Protein AF-A0A957SCY4-F1 (afdb_monomer_lite)

Radius of gyration: 15.95 Å; chains: 1; bounding box: 30×35×35 Å

Structure (mmCIF, N/CA/C/O backbone):
data_AF-A0A957SCY4-F1
#
_entry.id   AF-A0A957SCY4-F1
#
loop_
_atom_site.group_PDB
_atom_site.id
_atom_site.type_symbol
_atom_site.label_atom_id
_atom_site.label_alt_id
_atom_site.label_comp_id
_atom_site.label_asym_id
_atom_site.label_entity_id
_atom_site.label_seq_id
_atom_site.pdbx_PDB_ins_code
_atom_site.Cartn_x
_atom_site.Cartn_y
_atom_site.Cartn_z
_atom_site.occupancy
_atom_site.B_iso_or_equiv
_atom_site.auth_seq_id
_atom_site.auth_comp_id
_atom_site.auth_asym_id
_atom_site.auth_atom_id
_atom_site.pdbx_PDB_model_num
ATOM 1 N N . MET A 1 1 ? -9.517 -7.429 -14.733 1.00 61.34 1 MET A N 1
ATOM 2 C CA . MET A 1 1 ? -10.251 -8.578 -15.318 1.00 61.34 1 MET A CA 1
ATOM 3 C C . MET A 1 1 ? -11.461 -8.036 -16.046 1.00 61.34 1 MET A C 1
ATOM 5 O O . MET A 1 1 ? -12.013 -7.043 -15.592 1.00 61.34 1 MET A O 1
ATOM 9 N N . ARG A 1 2 ? -11.873 -8.652 -17.152 1.00 57.00 2 ARG A N 1
ATOM 10 C CA . ARG A 1 2 ? -13.133 -8.321 -17.830 1.00 57.00 2 ARG A CA 1
ATOM 11 C C . ARG A 1 2 ? -13.921 -9.624 -17.913 1.00 57.00 2 ARG A C 1
ATOM 13 O O . ARG A 1 2 ? -13.387 -10.601 -18.417 1.00 57.00 2 ARG A O 1
ATOM 20 N N . ASN A 1 3 ? -15.122 -9.673 -17.338 1.00 62.00 3 ASN A N 1
ATOM 21 C CA . ASN A 1 3 ? -15.977 -10.872 -17.310 1.00 62.00 3 ASN A CA 1
ATOM 22 C C . ASN A 1 3 ? -15.336 -12.130 -16.679 1.00 62.00 3 ASN A C 1
ATOM 24 O O . ASN A 1 3 ? -15.573 -13.241 -17.135 1.00 62.00 3 ASN A O 1
ATOM 28 N N . GLY A 1 4 ? -14.513 -11.967 -15.637 1.00 63.31 4 GLY A N 1
ATOM 29 C CA . GLY A 1 4 ? -13.853 -13.094 -14.961 1.00 63.31 4 GLY A CA 1
ATOM 30 C C . GLY A 1 4 ? -12.623 -13.649 -15.688 1.00 63.31 4 GLY A C 1
ATOM 31 O O . GLY A 1 4 ? -12.001 -14.577 -15.181 1.00 63.31 4 GLY A O 1
ATOM 32 N N . GLU A 1 5 ? -12.228 -13.070 -16.826 1.00 69.12 5 GLU A N 1
ATOM 33 C CA . GLU A 1 5 ? -11.030 -13.485 -17.556 1.00 69.12 5 GLU A CA 1
ATOM 34 C C . GLU A 1 5 ? -9.792 -12.668 -17.162 1.00 69.12 5 GLU A C 1
ATOM 36 O O . GLU A 1 5 ? -9.818 -11.438 -16.975 1.00 69.12 5 GLU A O 1
ATOM 41 N N . VAL A 1 6 ? -8.678 -13.390 -17.039 1.00 77.25 6 VAL A N 1
ATOM 42 C CA . VAL A 1 6 ? -7.364 -12.848 -16.706 1.00 77.25 6 VAL A CA 1
ATOM 43 C C . VAL A 1 6 ? -6.680 -12.352 -17.979 1.00 77.25 6 VAL A C 1
ATOM 45 O O . VAL A 1 6 ? -6.327 -13.125 -18.856 1.00 77.25 6 VAL A O 1
ATOM 48 N N . HIS A 1 7 ? -6.454 -11.044 -18.059 1.00 79.31 7 HIS A N 1
ATOM 49 C CA . HIS A 1 7 ? -5.710 -10.392 -19.147 1.00 79.31 7 HIS A CA 1
ATOM 50 C C . HIS A 1 7 ? -4.174 -10.553 -19.087 1.00 79.31 7 HIS A C 1
ATOM 52 O O . HIS A 1 7 ? -3.479 -10.111 -19.998 1.00 79.31 7 HIS A O 1
ATOM 58 N N . ILE A 1 8 ? -3.642 -11.156 -18.019 1.00 82.81 8 ILE A N 1
ATOM 59 C CA . ILE A 1 8 ? -2.206 -11.382 -17.791 1.00 82.81 8 ILE A CA 1
ATOM 60 C C . ILE A 1 8 ? -1.864 -12.820 -18.186 1.00 82.81 8 ILE A C 1
ATOM 62 O O . ILE A 1 8 ? -2.543 -13.759 -17.770 1.00 82.81 8 ILE A O 1
ATOM 66 N N . GLN A 1 9 ? -0.801 -12.995 -18.969 1.00 84.94 9 GLN A N 1
ATOM 67 C CA . GLN A 1 9 ? -0.296 -14.317 -19.331 1.00 84.94 9 GLN A CA 1
ATOM 68 C C . GLN A 1 9 ? 0.674 -14.815 -18.259 1.00 84.94 9 GLN A C 1
ATOM 70 O O . GLN A 1 9 ? 1.819 -14.383 -18.211 1.00 84.94 9 GLN A O 1
ATOM 75 N N . GLU A 1 10 ? 0.201 -15.726 -17.410 1.00 87.06 10 GLU A N 1
ATOM 76 C CA . GLU A 1 10 ? 0.995 -16.366 -16.360 1.00 87.06 10 GLU A CA 1
ATOM 77 C C . GLU A 1 10 ? 0.540 -17.831 -16.196 1.00 87.06 10 GLU A C 1
ATOM 79 O O . GLU A 1 10 ? -0.669 -18.078 -16.060 1.00 87.06 10 GLU A O 1
ATOM 84 N N . PRO A 1 11 ? 1.456 -18.821 -16.219 1.00 90.00 11 PRO A N 1
ATOM 85 C CA . PRO A 1 11 ? 1.102 -20.228 -16.044 1.00 90.00 11 PRO A CA 1
ATOM 86 C C . PRO A 1 11 ? 0.334 -20.475 -14.739 1.00 90.00 11 PRO A C 1
ATOM 88 O O . PRO A 1 11 ? 0.763 -20.072 -13.668 1.00 90.00 11 PRO A O 1
ATOM 91 N N . GLY A 1 12 ? -0.821 -21.142 -14.813 1.00 89.75 12 GLY A N 1
ATOM 92 C CA . GLY A 1 12 ? -1.630 -21.491 -13.635 1.00 89.75 12 GLY A CA 1
ATOM 93 C C . GLY A 1 12 ? -2.481 -20.357 -13.042 1.00 89.75 12 GLY A C 1
ATOM 94 O O . GLY A 1 12 ? -3.429 -20.648 -12.309 1.00 89.75 12 GLY A O 1
ATOM 95 N N . LEU A 1 13 ? -2.240 -19.090 -13.405 1.00 91.19 13 LEU A N 1
ATOM 96 C CA . LEU A 1 13 ? -2.961 -17.944 -12.836 1.00 91.19 13 LEU A CA 1
ATOM 97 C C . LEU A 1 13 ? -4.465 -17.999 -13.122 1.00 91.19 13 LEU A C 1
ATOM 99 O O . LEU A 1 13 ? -5.271 -17.806 -12.214 1.00 91.19 13 LEU A O 1
ATOM 103 N N . ASN A 1 14 ? -4.858 -18.313 -14.362 1.00 90.00 14 ASN A N 1
ATOM 104 C CA . ASN A 1 14 ? -6.277 -18.411 -14.711 1.00 90.00 14 ASN A CA 1
ATOM 105 C C . ASN A 1 14 ? -6.990 -19.484 -13.875 1.00 90.00 14 ASN A C 1
ATOM 107 O O . ASN A 1 14 ? -8.078 -19.241 -13.364 1.00 90.00 14 ASN A O 1
ATOM 111 N N . THR A 1 15 ? -6.357 -20.641 -13.667 1.00 91.62 15 THR A N 1
ATOM 112 C CA . THR A 1 15 ? -6.914 -21.725 -12.844 1.00 91.62 15 THR A CA 1
ATOM 113 C C . THR A 1 15 ? -7.164 -21.268 -11.407 1.00 91.62 15 THR A C 1
ATOM 115 O O . THR A 1 15 ? -8.243 -21.515 -10.868 1.00 91.62 15 THR A O 1
ATOM 118 N N . LEU A 1 16 ? -6.204 -20.565 -10.795 1.00 92.38 16 LEU A N 1
ATOM 119 C CA . LEU A 1 16 ? -6.345 -20.042 -9.433 1.00 92.38 16 LEU A CA 1
ATOM 120 C C . LEU A 1 16 ? -7.432 -18.969 -9.332 1.00 92.38 16 LEU A C 1
ATOM 122 O O . LEU A 1 16 ? -8.241 -19.002 -8.406 1.00 92.38 16 LEU A O 1
ATOM 126 N N . VAL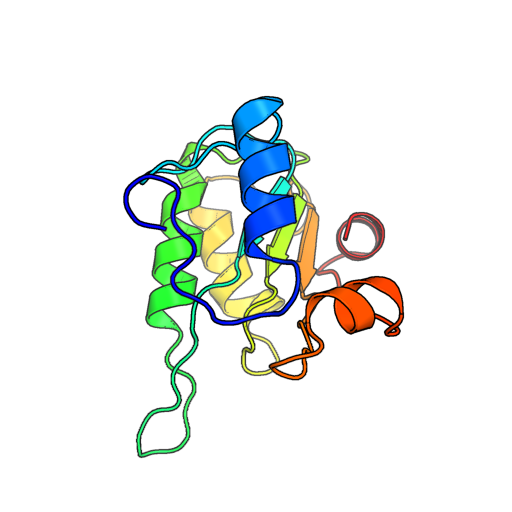 A 1 17 ? -7.492 -18.055 -10.304 1.00 92.19 17 VAL A N 1
ATOM 127 C CA . VAL A 1 17 ? -8.531 -17.019 -10.358 1.00 92.19 17 VAL A CA 1
ATOM 128 C C . VAL A 1 17 ? -9.916 -17.651 -10.474 1.00 92.19 17 VAL A C 1
ATOM 130 O O . VAL A 1 17 ? -10.792 -1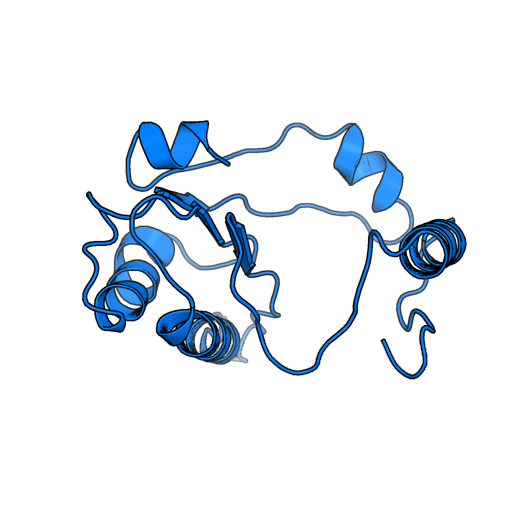7.318 -9.679 1.00 92.19 17 VAL A O 1
ATOM 133 N N . GLN A 1 18 ? -10.111 -18.609 -11.386 1.00 91.56 18 GLN A N 1
ATOM 134 C CA . GLN A 1 18 ? -11.393 -19.309 -11.515 1.00 91.56 18 GLN A CA 1
ATOM 135 C C . GLN A 1 18 ? -11.770 -20.051 -10.228 1.00 91.56 18 GLN A C 1
ATOM 137 O O . GLN A 1 18 ? -12.922 -20.001 -9.806 1.00 91.56 18 GLN A O 1
ATOM 142 N N . ALA A 1 19 ? -10.815 -20.697 -9.553 1.00 93.94 19 ALA A N 1
ATOM 143 C CA . ALA A 1 19 ? -11.071 -21.349 -8.269 1.00 93.94 19 ALA A CA 1
ATOM 144 C C . ALA A 1 19 ? -11.490 -20.344 -7.175 1.00 93.94 19 ALA A C 1
ATOM 146 O O . ALA A 1 19 ? -12.424 -20.605 -6.410 1.00 93.94 19 ALA A O 1
ATOM 147 N N . GLY A 1 20 ? -10.842 -19.178 -7.116 1.00 94.44 20 GLY A N 1
ATOM 148 C CA . GLY A 1 20 ? -11.203 -18.089 -6.207 1.00 94.44 20 GLY A CA 1
ATOM 149 C C . GLY A 1 20 ? -12.614 -17.556 -6.465 1.00 94.44 20 GLY A C 1
ATOM 150 O O . GLY A 1 20 ? -13.397 -17.424 -5.524 1.00 94.44 20 GLY A O 1
ATOM 151 N N . LEU A 1 21 ? -12.952 -17.312 -7.735 1.00 93.12 21 LEU A N 1
ATOM 152 C CA . LEU A 1 21 ? -14.275 -16.839 -8.153 1.00 93.12 21 LEU A CA 1
ATOM 153 C C . LEU A 1 21 ? -15.362 -17.877 -7.833 1.00 93.12 21 LEU A C 1
ATOM 155 O O . LEU A 1 21 ? -16.347 -17.555 -7.172 1.00 93.12 21 LEU A O 1
ATOM 159 N N . ASN A 1 22 ? -15.154 -19.139 -8.220 1.00 94.12 22 ASN A N 1
ATOM 160 C CA . ASN A 1 22 ? -16.125 -20.221 -8.022 1.00 94.12 22 ASN A CA 1
ATOM 161 C C . ASN A 1 22 ? -16.365 -20.546 -6.543 1.00 94.12 22 ASN A C 1
ATOM 163 O O . ASN A 1 22 ? -17.465 -20.942 -6.166 1.00 94.12 22 ASN A O 1
ATOM 167 N N . SER A 1 23 ? -15.345 -20.383 -5.695 1.00 96.62 23 SER A N 1
ATOM 168 C CA . SER A 1 23 ? -15.480 -20.574 -4.246 1.00 96.62 23 SER A CA 1
ATOM 169 C C . SER A 1 23 ? -16.077 -19.364 -3.518 1.00 96.62 23 SER A C 1
ATOM 171 O O . SER A 1 23 ? -16.349 -19.457 -2.323 1.00 96.62 23 SER A O 1
ATOM 173 N N . GLY A 1 24 ? -16.252 -18.226 -4.200 1.00 94.62 24 GLY A N 1
ATOM 174 C CA . GLY A 1 24 ? -16.713 -16.969 -3.606 1.00 94.62 24 GLY A CA 1
ATOM 175 C C . GLY A 1 24 ? -15.680 -16.266 -2.718 1.00 94.62 24 GLY A C 1
ATOM 176 O O . GLY A 1 24 ? -16.006 -15.248 -2.106 1.00 94.62 24 GLY A O 1
ATOM 177 N N . LYS A 1 25 ? -14.447 -16.788 -2.645 1.00 95.00 25 LYS A N 1
ATOM 178 C CA . LYS A 1 25 ? -13.333 -16.199 -1.880 1.00 95.00 25 LYS A CA 1
ATOM 179 C C . LYS A 1 25 ? -12.655 -15.042 -2.613 1.00 95.00 25 LYS A C 1
ATOM 181 O O . LYS A 1 25 ? -11.984 -14.241 -1.974 1.00 95.00 25 LYS A O 1
ATOM 186 N N . LEU A 1 26 ? -12.827 -14.955 -3.932 1.00 94.69 26 LEU A N 1
ATOM 187 C CA . LEU A 1 26 ? -12.424 -13.814 -4.747 1.00 94.69 26 LEU A CA 1
ATOM 188 C C . LEU A 1 26 ? -13.674 -13.171 -5.346 1.00 94.69 26 LEU A C 1
ATOM 190 O O . LEU A 1 26 ? -14.485 -13.845 -5.979 1.00 94.69 26 LEU A O 1
ATOM 194 N N . LYS A 1 27 ? -13.798 -11.857 -5.176 1.00 92.50 27 LYS A N 1
ATOM 195 C CA . LYS A 1 27 ? -14.795 -11.022 -5.847 1.00 92.50 27 LYS A CA 1
ATOM 196 C C . LYS A 1 27 ? -14.071 -9.873 -6.530 1.00 92.50 27 LYS A C 1
ATOM 198 O O . LYS A 1 27 ? -13.057 -9.397 -6.030 1.00 92.50 27 LYS A O 1
ATOM 203 N N . VAL A 1 28 ? -14.585 -9.452 -7.679 1.00 91.81 28 VAL A N 1
ATOM 204 C CA . VAL A 1 28 ? -14.035 -8.330 -8.443 1.00 91.81 28 VAL A CA 1
ATOM 205 C C . VAL A 1 28 ? -15.100 -7.248 -8.509 1.00 91.81 28 VAL A C 1
ATOM 207 O O . VAL A 1 28 ? -16.220 -7.519 -8.938 1.00 91.81 28 VAL A O 1
ATOM 210 N N . ALA A 1 29 ? -14.735 -6.044 -8.087 1.00 92.00 29 ALA A N 1
ATOM 211 C CA . ALA A 1 29 ? -15.589 -4.866 -8.086 1.00 92.00 29 ALA A CA 1
ATOM 212 C C . ALA A 1 29 ? -14.821 -3.670 -8.664 1.00 92.00 29 ALA A C 1
ATOM 214 O O . ALA A 1 29 ? -13.590 -3.648 -8.657 1.00 92.00 29 ALA A O 1
ATOM 215 N N . GLU A 1 30 ? -15.551 -2.683 -9.181 1.00 91.31 30 GLU A N 1
ATOM 216 C CA . GLU A 1 30 ? -14.966 -1.429 -9.683 1.00 91.31 30 GLU A CA 1
ATOM 217 C C . GLU A 1 30 ? -14.698 -0.414 -8.566 1.00 91.31 30 GLU A C 1
ATOM 219 O O . GLU A 1 30 ? -13.954 0.542 -8.772 1.00 91.31 30 GLU A O 1
ATOM 224 N N . GLN A 1 31 ? -15.306 -0.613 -7.394 1.00 93.88 31 GLN A N 1
ATOM 225 C CA . GLN A 1 31 ? -15.176 0.254 -6.227 1.00 93.88 31 GLN A CA 1
ATOM 226 C C . GLN A 1 31 ? -14.698 -0.556 -5.017 1.00 93.88 31 GLN A C 1
ATOM 228 O O . GLN A 1 31 ? -15.049 -1.736 -4.917 1.00 93.88 31 GLN A O 1
ATOM 233 N N . PRO A 1 32 ? -13.918 0.049 -4.102 1.00 96.50 32 PRO A N 1
ATOM 234 C CA . PRO A 1 32 ? -13.560 -0.590 -2.844 1.00 96.50 32 PRO A CA 1
ATOM 235 C C . PRO A 1 32 ? -14.782 -0.859 -1.958 1.00 96.50 32 PRO A C 1
ATOM 237 O O . PRO A 1 32 ? -15.844 -0.252 -2.104 1.00 96.50 32 PRO A O 1
ATOM 240 N N . GLU A 1 33 ? -14.596 -1.758 -0.999 1.00 97.06 33 GLU A N 1
ATOM 241 C CA . GLU A 1 33 ? -15.565 -2.082 0.046 1.00 97.06 33 GLU A CA 1
ATOM 242 C C . GLU A 1 33 ? -14.853 -2.078 1.408 1.00 97.06 33 GLU A C 1
ATOM 244 O O . GLU A 1 33 ? -13.622 -2.044 1.475 1.00 97.06 33 GLU A O 1
ATOM 249 N N . ALA A 1 34 ? -15.620 -2.105 2.501 1.00 97.75 34 ALA A N 1
ATOM 250 C CA . ALA A 1 34 ? -15.053 -2.220 3.842 1.00 97.75 34 ALA A CA 1
ATOM 251 C C . ALA A 1 34 ? -14.242 -3.520 3.980 1.00 97.75 34 ALA A C 1
ATOM 253 O O . ALA A 1 34 ? -14.707 -4.594 3.592 1.00 97.75 34 ALA A O 1
ATOM 254 N N . ALA A 1 35 ? -13.043 -3.418 4.550 1.00 98.00 35 ALA A N 1
ATOM 255 C CA . ALA A 1 35 ? -12.116 -4.530 4.702 1.00 98.00 35 ALA A CA 1
ATOM 256 C C . ALA A 1 35 ? -11.224 -4.337 5.934 1.00 98.00 35 ALA A C 1
ATOM 258 O O . ALA A 1 35 ? -11.033 -3.221 6.414 1.00 98.00 35 ALA A O 1
ATOM 259 N N . ASP A 1 36 ? -10.632 -5.429 6.418 1.00 98.38 36 ASP A N 1
ATOM 260 C CA . ASP A 1 36 ? -9.627 -5.379 7.486 1.00 98.38 36 ASP A CA 1
ATOM 261 C C . ASP A 1 36 ? -8.259 -4.887 6.976 1.00 98.38 36 ASP A C 1
ATOM 263 O O . ASP A 1 36 ? -7.464 -4.310 7.730 1.00 98.38 36 ASP A O 1
ATOM 267 N N . ALA A 1 37 ? -7.980 -5.125 5.690 1.00 98.25 37 ALA A N 1
ATOM 268 C CA . ALA A 1 37 ? -6.729 -4.782 5.032 1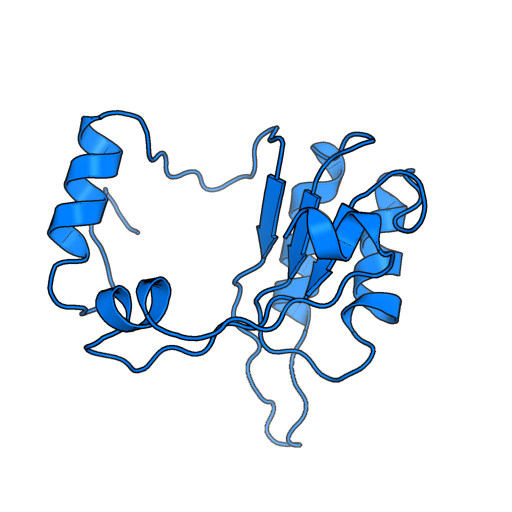.00 98.25 37 ALA A CA 1
ATOM 269 C C . ALA A 1 37 ? -6.947 -4.282 3.597 1.00 98.25 37 ALA A C 1
ATOM 271 O O . ALA A 1 37 ? -7.756 -4.833 2.849 1.00 98.25 37 ALA A O 1
ATOM 272 N N . PHE A 1 38 ? -6.164 -3.278 3.206 1.00 98.50 38 PHE A N 1
ATOM 273 C CA . PHE A 1 38 ? -6.130 -2.697 1.866 1.00 98.50 38 PHE A CA 1
ATOM 274 C C . PHE A 1 38 ? -4.715 -2.806 1.296 1.00 98.50 38 PHE A C 1
ATOM 276 O O . PHE A 1 38 ? -3.756 -2.362 1.925 1.00 98.50 38 PHE A O 1
ATOM 283 N N . ILE A 1 39 ? -4.583 -3.374 0.096 1.00 97.88 39 ILE A N 1
ATOM 284 C CA . ILE A 1 39 ? -3.302 -3.531 -0.605 1.00 97.88 39 ILE A CA 1
ATOM 285 C C . ILE A 1 39 ? -3.329 -2.683 -1.879 1.00 97.88 39 ILE A C 1
ATOM 287 O O . ILE A 1 39 ? -4.192 -2.866 -2.738 1.00 97.88 39 ILE A O 1
ATOM 291 N N . ILE A 1 40 ? -2.388 -1.746 -2.006 1.00 97.62 40 ILE A N 1
ATOM 292 C CA . ILE A 1 40 ? -2.277 -0.820 -3.138 1.00 97.62 40 ILE A CA 1
ATOM 293 C C . ILE A 1 40 ? -1.179 -1.293 -4.098 1.00 97.62 40 ILE A C 1
ATOM 295 O O . ILE A 1 40 ? 0.014 -1.036 -3.894 1.00 97.62 40 ILE A O 1
ATOM 299 N N . ALA A 1 41 ? -1.607 -1.946 -5.179 1.00 95.50 41 ALA A N 1
ATOM 300 C CA . ALA A 1 41 ? -0.760 -2.514 -6.233 1.00 95.50 41 ALA A CA 1
ATOM 301 C C . ALA A 1 41 ? -1.093 -1.909 -7.615 1.00 95.50 41 ALA A C 1
ATOM 303 O O . ALA A 1 41 ? -1.402 -2.612 -8.577 1.00 95.50 41 ALA A O 1
ATOM 304 N N . VAL A 1 42 ? -1.094 -0.577 -7.695 1.00 95.62 42 VAL A N 1
ATOM 305 C CA . VAL A 1 42 ? -1.373 0.184 -8.922 1.00 95.62 42 VAL A CA 1
ATOM 306 C C . VAL A 1 42 ? -0.072 0.517 -9.662 1.00 95.62 42 VAL A C 1
ATOM 308 O O . VAL A 1 42 ? 0.998 0.533 -9.053 1.00 95.62 42 VAL A O 1
ATOM 311 N N . PRO A 1 43 ? -0.112 0.772 -10.982 1.00 93.50 43 PRO A N 1
ATOM 312 C CA . PRO A 1 43 ? 1.100 1.113 -11.716 1.00 93.50 43 PRO A CA 1
ATOM 313 C C . PRO A 1 43 ? 1.685 2.452 -11.251 1.00 93.50 43 PRO A C 1
ATOM 315 O O . PRO A 1 43 ? 0.955 3.391 -10.949 1.00 93.50 43 PRO A O 1
ATOM 318 N N . THR A 1 44 ? 3.010 2.563 -11.298 1.00 93.81 44 THR A N 1
ATOM 319 C CA . THR A 1 44 ? 3.761 3.812 -11.099 1.00 93.81 44 THR A CA 1
ATOM 320 C C . THR A 1 44 ? 4.661 4.067 -12.312 1.00 93.81 44 THR A C 1
ATOM 322 O O . THR A 1 44 ? 5.870 3.822 -12.265 1.00 93.81 44 THR A O 1
ATOM 325 N N . PRO A 1 45 ? 4.086 4.484 -13.460 1.00 93.06 45 PRO A N 1
ATOM 326 C CA . PRO A 1 45 ? 4.851 4.699 -14.683 1.00 93.06 45 PRO A CA 1
ATOM 327 C C . PRO A 1 45 ? 5.998 5.685 -14.462 1.00 93.06 45 PRO A C 1
ATOM 329 O O . PRO A 1 45 ? 5.870 6.652 -13.716 1.00 93.06 45 PRO A O 1
ATOM 332 N N . ILE A 1 46 ? 7.122 5.461 -15.137 1.00 91.19 46 ILE A N 1
ATOM 333 C CA . ILE A 1 46 ? 8.246 6.394 -15.099 1.00 91.19 46 ILE A CA 1
ATOM 334 C C . ILE A 1 46 ? 8.087 7.402 -16.237 1.00 91.19 46 ILE A C 1
ATOM 336 O O . ILE A 1 46 ? 7.986 7.024 -17.405 1.00 91.19 46 ILE A O 1
ATOM 340 N N . SER A 1 47 ? 8.067 8.685 -15.895 1.00 86.25 47 SER A N 1
ATOM 341 C CA . SER A 1 47 ? 8.012 9.791 -16.844 1.00 86.25 47 SER A CA 1
ATOM 342 C C . SER A 1 47 ? 9.317 9.919 -17.655 1.00 86.25 47 SER A C 1
ATOM 344 O O . SER A 1 47 ? 10.359 9.383 -17.258 1.00 86.25 47 SER A O 1
ATOM 346 N N . PRO A 1 48 ? 9.321 10.659 -18.784 1.00 88.25 48 PRO A N 1
ATOM 347 C CA . PRO A 1 48 ? 10.527 10.859 -19.597 1.00 88.25 48 PRO A CA 1
ATOM 348 C C . PRO A 1 48 ? 11.716 11.473 -18.837 1.00 88.25 48 PRO A C 1
ATOM 350 O O . PRO A 1 48 ? 12.868 11.196 -19.165 1.00 88.25 48 PRO A O 1
ATOM 353 N N . ASP A 1 49 ? 11.454 12.269 -17.798 1.00 90.12 49 ASP A N 1
ATOM 354 C CA . ASP A 1 49 ? 12.452 12.847 -16.888 1.00 90.12 49 ASP A CA 1
ATOM 355 C C . ASP A 1 49 ? 12.862 11.903 -15.738 1.00 90.12 49 ASP A C 1
ATOM 357 O O . ASP A 1 49 ? 13.526 12.322 -14.791 1.00 90.12 49 ASP A O 1
ATOM 361 N N . LYS A 1 50 ? 12.531 10.609 -15.845 1.00 86.88 50 LYS A N 1
ATOM 362 C CA . LYS A 1 50 ? 12.877 9.536 -14.897 1.00 86.88 50 LYS A CA 1
ATOM 363 C C . LYS A 1 50 ? 12.279 9.713 -13.498 1.00 86.88 50 LYS A C 1
ATOM 365 O O . LYS A 1 50 ? 12.875 9.275 -12.513 1.00 86.88 50 LYS A O 1
ATOM 370 N N . ARG A 1 51 ? 11.096 10.322 -13.396 1.00 89.62 51 ARG A N 1
ATOM 371 C CA . ARG A 1 51 ? 10.344 10.426 -12.140 1.00 89.62 51 ARG A CA 1
ATOM 372 C C . ARG A 1 51 ? 9.214 9.406 -12.130 1.00 89.62 51 ARG A C 1
ATOM 374 O O . ARG A 1 51 ? 8.608 9.139 -13.160 1.00 89.62 51 ARG A O 1
ATOM 381 N N . ALA A 1 52 ? 8.936 8.827 -10.969 1.00 91.44 52 ALA A N 1
ATOM 382 C CA . ALA A 1 52 ? 7.744 8.006 -10.815 1.00 91.44 52 ALA A CA 1
ATOM 383 C C . ALA A 1 52 ? 6.505 8.907 -10.829 1.00 91.44 52 ALA A C 1
ATOM 385 O O . ALA A 1 52 ? 6.433 9.865 -10.057 1.00 91.44 52 ALA A O 1
ATOM 386 N N . ASP A 1 53 ? 5.551 8.593 -11.697 1.00 94.00 53 ASP A N 1
ATOM 387 C CA . ASP A 1 53 ? 4.206 9.145 -11.648 1.00 94.00 53 ASP A CA 1
ATOM 388 C C . ASP A 1 53 ? 3.429 8.444 -10.529 1.00 94.00 53 ASP A C 1
ATOM 390 O O . ASP A 1 53 ? 3.179 7.236 -10.575 1.00 94.00 53 ASP A O 1
ATOM 394 N N . LEU A 1 54 ? 3.086 9.214 -9.497 1.00 95.44 54 LEU A N 1
ATOM 395 C CA . LEU A 1 54 ? 2.369 8.730 -8.323 1.00 95.44 54 LEU A CA 1
ATOM 396 C C . LEU A 1 54 ? 0.855 8.936 -8.429 1.00 95.44 54 LEU A C 1
ATOM 398 O O . LEU A 1 54 ? 0.144 8.499 -7.529 1.00 95.44 54 LEU A O 1
ATOM 402 N N . GLY A 1 55 ? 0.339 9.521 -9.516 1.00 96.88 55 GLY A N 1
ATOM 403 C CA . GLY A 1 55 ? -1.081 9.863 -9.643 1.00 96.88 55 GLY A CA 1
ATOM 404 C C . GLY A 1 55 ? -2.023 8.668 -9.455 1.00 96.88 55 GLY A C 1
ATOM 405 O O . GLY A 1 55 ? -3.084 8.797 -8.845 1.00 96.88 55 GLY A O 1
ATOM 406 N N . TYR A 1 56 ? -1.615 7.471 -9.887 1.00 97.12 56 TYR A N 1
ATOM 407 C CA . TYR A 1 56 ? -2.376 6.241 -9.649 1.00 97.12 56 TYR A CA 1
ATOM 408 C C . TYR A 1 56 ? -2.394 5.840 -8.169 1.00 97.12 56 TYR A C 1
ATOM 410 O O . TYR A 1 56 ? -3.442 5.446 -7.659 1.00 97.12 56 TYR A O 1
ATOM 418 N N . VAL A 1 57 ? -1.260 5.966 -7.470 1.00 97.75 57 VAL A N 1
ATOM 419 C CA . VAL A 1 57 ? -1.155 5.691 -6.026 1.00 97.75 57 VAL A CA 1
ATOM 420 C C . VAL A 1 57 ? -2.006 6.684 -5.243 1.00 97.75 57 VAL A C 1
ATOM 422 O O . VAL A 1 57 ? -2.745 6.278 -4.351 1.00 97.75 57 VAL A O 1
ATOM 425 N N . GLU A 1 58 ? -1.961 7.965 -5.612 1.00 98.19 58 GLU A N 1
ATOM 426 C CA . GLU A 1 58 ? -2.785 9.008 -5.000 1.00 98.19 58 GLU A CA 1
ATOM 427 C C . GLU A 1 58 ? -4.278 8.725 -5.197 1.00 98.19 58 GLU A C 1
ATOM 429 O O . GLU A 1 58 ? -5.054 8.762 -4.242 1.00 98.19 58 GLU A O 1
ATOM 434 N N . SER A 1 59 ? -4.681 8.378 -6.423 1.00 98.00 59 SER A N 1
ATOM 435 C CA . SER A 1 59 ? -6.066 8.022 -6.733 1.00 98.00 59 SER A CA 1
ATOM 436 C C . SER A 1 59 ? -6.530 6.796 -5.945 1.00 98.00 59 SER A C 1
ATOM 438 O O . SER A 1 59 ? -7.655 6.782 -5.449 1.00 98.00 59 SER A O 1
ATOM 440 N N . ALA A 1 60 ? -5.684 5.772 -5.817 1.00 98.06 60 ALA A N 1
ATOM 441 C CA . ALA A 1 60 ? -6.018 4.555 -5.088 1.00 98.06 60 ALA A CA 1
ATOM 442 C C . ALA A 1 60 ? -6.116 4.801 -3.574 1.00 98.06 60 ALA A C 1
ATOM 444 O O . ALA A 1 60 ? -7.058 4.330 -2.940 1.00 98.06 60 ALA A O 1
ATOM 445 N N . ALA A 1 61 ? -5.202 5.598 -3.008 1.00 98.19 61 ALA A N 1
ATOM 446 C CA . ALA A 1 61 ? -5.258 6.014 -1.608 1.00 98.19 61 ALA A CA 1
ATOM 447 C C . ALA A 1 61 ? -6.549 6.788 -1.307 1.00 98.19 61 ALA A C 1
ATOM 449 O O . ALA A 1 61 ? -7.231 6.501 -0.328 1.00 98.19 61 ALA A O 1
ATOM 450 N N . ARG A 1 62 ? -6.931 7.723 -2.188 1.00 98.44 62 ARG A N 1
ATOM 451 C CA . ARG A 1 62 ? -8.176 8.496 -2.058 1.00 98.44 62 ARG A CA 1
ATOM 452 C C . ARG A 1 62 ? -9.427 7.626 -2.160 1.00 98.44 62 ARG A C 1
ATOM 454 O O . ARG A 1 62 ? -10.388 7.862 -1.433 1.00 98.44 62 ARG A O 1
ATOM 461 N N . ALA A 1 63 ? -9.413 6.616 -3.029 1.00 98.38 63 ALA A N 1
ATOM 462 C CA . ALA A 1 63 ? -10.550 5.720 -3.223 1.00 98.38 63 ALA A CA 1
ATOM 463 C C . ALA A 1 63 ? -10.889 4.904 -1.967 1.00 98.38 63 ALA A C 1
ATOM 465 O O . ALA A 1 63 ? -12.058 4.598 -1.747 1.00 98.38 63 ALA A O 1
ATOM 466 N N . ILE A 1 64 ? -9.898 4.568 -1.133 1.00 98.44 64 ILE A N 1
ATOM 467 C CA . ILE A 1 64 ? -10.130 3.764 0.075 1.00 98.44 64 ILE A CA 1
ATOM 468 C C . ILE A 1 64 ? -10.529 4.594 1.304 1.00 98.44 64 ILE A C 1
ATOM 470 O O . ILE A 1 64 ? -11.068 4.021 2.246 1.00 98.44 64 ILE A O 1
ATOM 474 N N . LEU A 1 65 ? -10.333 5.922 1.307 1.00 98.50 65 LEU A N 1
ATOM 475 C CA . LEU A 1 65 ? -10.576 6.772 2.488 1.00 98.50 65 LEU A CA 1
ATOM 476 C C . LEU A 1 65 ? -11.964 6.597 3.127 1.00 98.50 65 LEU A C 1
ATOM 478 O O . LEU A 1 65 ? -12.015 6.488 4.351 1.00 98.50 65 LEU A O 1
ATOM 482 N N . PRO A 1 66 ? -13.081 6.521 2.366 1.00 98.38 66 PRO A N 1
ATOM 483 C CA . PRO A 1 66 ? -14.416 6.371 2.956 1.00 98.38 66 PRO A CA 1
ATOM 484 C C . PRO A 1 66 ? -14.645 5.032 3.671 1.00 98.38 66 PRO A C 1
ATOM 486 O O . PRO A 1 66 ? -15.645 4.875 4.369 1.00 98.38 66 PRO A O 1
ATOM 489 N N . TYR A 1 67 ? -13.754 4.062 3.465 1.00 98.38 67 TYR A N 1
ATOM 490 C CA . TYR A 1 67 ? -13.866 2.697 3.973 1.00 98.38 67 TYR A CA 1
ATOM 491 C C . TYR A 1 67 ? -12.902 2.417 5.128 1.00 98.38 67 TYR A C 1
ATOM 493 O O . TYR A 1 67 ? -13.006 1.363 5.754 1.00 98.38 67 TYR A O 1
ATOM 501 N N .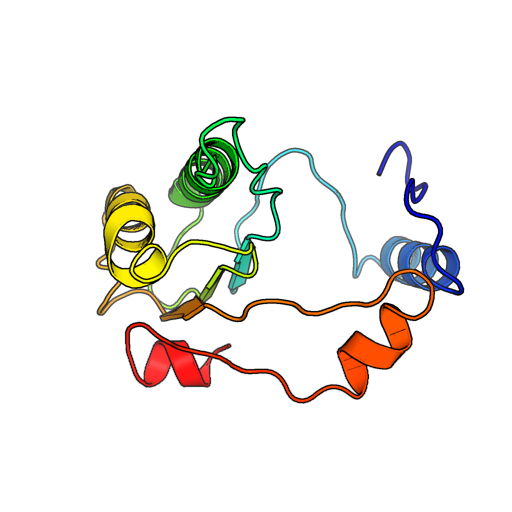 LEU A 1 68 ? -11.975 3.340 5.405 1.00 98.56 68 LEU A N 1
ATOM 502 C CA . LEU A 1 68 ? -10.981 3.180 6.457 1.00 98.56 68 LEU A CA 1
ATOM 503 C C . LEU A 1 68 ? -11.610 3.289 7.846 1.00 98.56 68 LEU A C 1
ATOM 505 O O . LEU A 1 68 ? -12.423 4.166 8.136 1.00 98.56 68 LEU A O 1
ATOM 509 N N . GLN A 1 69 ? -11.162 2.402 8.724 1.00 98.50 69 GLN A N 1
ATOM 510 C CA . GLN A 1 69 ? -11.493 2.358 10.139 1.00 98.50 69 GLN A CA 1
ATOM 511 C C . GLN A 1 69 ? -10.214 2.220 10.965 1.00 98.50 69 GLN A C 1
ATOM 513 O O . GLN A 1 69 ? -9.216 1.648 10.514 1.00 98.50 69 GLN A O 1
ATOM 518 N N . ALA A 1 70 ? -10.250 2.715 12.203 1.00 98.25 70 ALA A N 1
ATOM 519 C CA . ALA A 1 70 ? -9.147 2.534 13.135 1.00 98.25 70 ALA A CA 1
ATOM 520 C C . ALA A 1 70 ? -8.817 1.036 13.301 1.00 98.25 70 ALA A C 1
ATOM 522 O O . ALA A 1 70 ? -9.696 0.198 13.497 1.00 98.25 70 ALA A O 1
ATOM 523 N N . GLY A 1 71 ? -7.533 0.699 13.216 1.00 97.94 71 GLY A N 1
ATOM 524 C CA . GLY A 1 71 ? -7.002 -0.659 13.288 1.00 97.94 71 GLY A CA 1
ATOM 525 C C . GLY A 1 71 ? -6.816 -1.359 11.939 1.00 97.94 71 GLY A C 1
ATOM 526 O O . GLY A 1 71 ? -6.181 -2.425 11.924 1.00 97.94 71 GLY A O 1
ATOM 527 N N . ASN A 1 72 ? -7.310 -0.780 10.834 1.00 98.62 72 ASN A N 1
ATOM 528 C CA . ASN A 1 72 ? -7.096 -1.310 9.486 1.00 98.62 72 ASN A CA 1
ATOM 529 C C . ASN A 1 72 ? -5.613 -1.345 9.106 1.00 98.62 72 ASN A C 1
ATOM 531 O O . ASN A 1 72 ? -4.809 -0.511 9.535 1.00 98.62 72 ASN A O 1
ATOM 535 N N . THR A 1 73 ? -5.275 -2.312 8.253 1.00 98.75 73 THR A N 1
ATOM 536 C CA . THR A 1 73 ? -3.940 -2.441 7.658 1.00 98.75 73 THR A CA 1
ATOM 537 C C . THR A 1 73 ? -3.941 -1.864 6.249 1.00 98.75 73 THR A C 1
ATOM 539 O O . THR A 1 73 ? -4.811 -2.194 5.449 1.00 98.75 73 THR A O 1
ATOM 542 N N . VAL A 1 74 ? -2.972 -1.011 5.925 1.00 98.56 74 VAL A N 1
ATOM 543 C CA . VAL A 1 74 ? -2.831 -0.420 4.588 1.00 98.56 74 VAL A CA 1
ATOM 544 C C . VAL A 1 74 ? -1.415 -0.667 4.084 1.00 98.56 74 VAL A C 1
ATOM 546 O O . VAL A 1 74 ? -0.449 -0.132 4.631 1.00 98.56 74 VAL A O 1
ATOM 549 N N . ILE A 1 75 ? -1.291 -1.483 3.039 1.00 98.31 75 ILE A N 1
ATOM 550 C CA . ILE A 1 75 ? -0.013 -1.904 2.465 1.00 98.31 75 ILE A CA 1
ATOM 551 C C . ILE A 1 75 ? 0.154 -1.257 1.095 1.00 98.31 75 ILE A C 1
ATOM 553 O O . ILE A 1 75 ? -0.649 -1.467 0.188 1.00 98.31 75 ILE A O 1
ATOM 557 N N . LEU A 1 76 ? 1.222 -0.485 0.924 1.00 97.88 76 LEU A N 1
ATOM 558 C CA . LEU A 1 76 ? 1.654 0.007 -0.377 1.00 97.88 76 LEU A CA 1
ATOM 559 C C . LEU A 1 76 ? 2.640 -0.996 -0.982 1.00 97.88 76 LEU A C 1
ATOM 561 O O . LEU A 1 76 ? 3.763 -1.108 -0.495 1.00 97.88 76 LEU A O 1
ATOM 565 N N . GLU A 1 77 ? 2.252 -1.702 -2.041 1.00 96.38 77 GLU A N 1
ATOM 566 C CA . GLU A 1 77 ? 3.150 -2.628 -2.762 1.00 96.38 77 GLU A CA 1
ATOM 567 C C . GLU A 1 77 ? 3.746 -2.010 -4.025 1.00 96.38 77 GLU A C 1
ATOM 569 O O . GLU A 1 77 ? 4.812 -2.413 -4.494 1.00 96.38 77 GLU A O 1
ATOM 574 N N . SER A 1 78 ? 3.061 -1.000 -4.564 1.00 94.94 78 SER A N 1
ATOM 575 C CA . SER A 1 78 ? 3.490 -0.260 -5.751 1.00 94.94 78 SER A CA 1
ATOM 576 C C . SER A 1 78 ? 4.924 0.255 -5.570 1.00 94.94 78 SER A C 1
ATOM 578 O O . SER A 1 78 ? 5.278 0.781 -4.512 1.00 94.94 78 SER A O 1
ATOM 580 N N . THR A 1 79 ? 5.766 0.125 -6.599 1.00 93.44 79 THR A N 1
ATOM 581 C CA . THR A 1 79 ? 7.143 0.637 -6.547 1.00 93.44 79 THR A CA 1
ATOM 582 C C . THR A 1 79 ? 7.121 2.162 -6.491 1.00 93.44 79 THR A C 1
ATOM 584 O O . THR A 1 79 ? 6.689 2.814 -7.440 1.00 93.44 79 THR A O 1
ATOM 587 N N . VAL A 1 80 ? 7.601 2.742 -5.394 1.00 94.81 80 VAL A N 1
ATOM 588 C CA . VAL A 1 80 ? 7.576 4.191 -5.160 1.00 94.81 80 VAL A CA 1
ATOM 589 C C . VAL A 1 80 ? 8.947 4.716 -4.723 1.00 94.81 80 VAL A C 1
ATOM 591 O O . VAL A 1 80 ? 9.751 3.958 -4.176 1.00 94.81 80 VAL A O 1
ATOM 594 N N . PRO A 1 81 ? 9.248 6.011 -4.932 1.00 94.94 81 PRO A N 1
ATOM 595 C CA . PRO A 1 81 ? 10.465 6.619 -4.407 1.00 94.94 81 PRO A CA 1
ATOM 596 C C . PRO A 1 81 ? 10.548 6.529 -2.872 1.00 94.94 81 PRO A C 1
ATOM 598 O O . PRO A 1 81 ? 9.511 6.564 -2.196 1.00 94.94 81 PRO A O 1
ATOM 601 N N . PRO A 1 82 ? 11.761 6.490 -2.289 1.00 95.44 82 PRO A N 1
ATOM 602 C CA . PRO A 1 82 ? 11.937 6.546 -0.841 1.00 95.44 82 PRO A CA 1
ATOM 603 C C . PRO A 1 82 ? 11.221 7.746 -0.209 1.00 95.44 82 PRO A C 1
ATOM 605 O O . PRO A 1 82 ? 11.203 8.841 -0.767 1.00 95.44 82 PRO A O 1
ATOM 608 N N . GLY A 1 83 ? 10.631 7.535 0.967 1.00 96.19 83 GLY A N 1
ATOM 609 C CA . GLY A 1 83 ? 9.873 8.562 1.687 1.00 96.19 83 GLY A CA 1
ATOM 610 C C . GLY A 1 83 ? 8.416 8.720 1.241 1.00 96.19 83 GLY A C 1
ATOM 611 O O . GLY A 1 83 ? 7.654 9.372 1.949 1.00 96.19 83 GLY A O 1
ATOM 612 N N . THR A 1 84 ? 7.986 8.086 0.142 1.00 97.31 84 THR A N 1
ATOM 613 C CA . THR A 1 84 ? 6.592 8.182 -0.334 1.00 97.31 84 THR A CA 1
ATOM 614 C C . THR A 1 84 ? 5.586 7.707 0.716 1.00 97.31 84 THR A C 1
ATOM 616 O O . THR A 1 84 ? 4.600 8.397 0.962 1.00 97.31 84 THR A O 1
ATOM 619 N N . THR A 1 85 ? 5.860 6.579 1.382 1.00 97.56 85 THR A N 1
ATOM 620 C CA . THR A 1 85 ? 4.961 5.988 2.386 1.00 97.56 85 THR A CA 1
ATOM 621 C C . THR A 1 85 ? 4.774 6.890 3.608 1.00 97.56 85 THR A C 1
ATOM 623 O O . THR A 1 85 ? 3.647 7.126 4.023 1.00 97.56 85 THR A O 1
ATOM 626 N N . ALA A 1 86 ? 5.866 7.430 4.163 1.00 97.69 86 ALA A N 1
ATOM 627 C CA . ALA A 1 86 ? 5.831 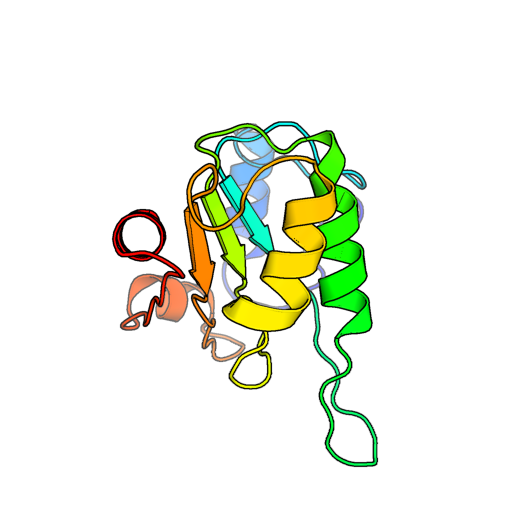8.287 5.355 1.00 97.69 86 ALA A CA 1
ATOM 628 C C . ALA A 1 86 ? 5.425 9.741 5.061 1.00 97.69 86 ALA A C 1
ATOM 630 O O . ALA A 1 86 ? 5.001 10.452 5.966 1.00 97.69 86 ALA A O 1
ATOM 631 N N . GLY A 1 87 ? 5.582 10.190 3.813 1.00 98.12 87 GLY A N 1
ATOM 632 C CA . GLY A 1 87 ? 5.231 11.534 3.368 1.00 98.12 87 GLY A CA 1
ATOM 633 C C . GLY A 1 87 ? 3.844 11.583 2.738 1.00 98.12 87 GLY A C 1
ATOM 634 O O . GLY A 1 87 ? 2.833 11.665 3.437 1.00 98.12 87 GLY A O 1
ATOM 635 N N . MET A 1 88 ? 3.810 11.556 1.402 1.00 97.75 88 MET A N 1
ATOM 636 C CA . MET A 1 88 ? 2.587 11.720 0.610 1.00 97.75 88 MET A CA 1
ATOM 637 C C . MET A 1 88 ? 1.507 10.707 0.999 1.00 97.75 88 MET A C 1
ATOM 639 O O . MET A 1 88 ? 0.382 11.108 1.277 1.00 97.75 88 MET A O 1
ATOM 643 N N . PHE A 1 89 ? 1.843 9.418 1.074 1.00 98.25 89 PHE A N 1
ATOM 644 C CA . PHE A 1 89 ? 0.840 8.376 1.281 1.00 98.25 89 PHE A CA 1
ATOM 645 C C . PHE A 1 89 ? 0.194 8.477 2.668 1.00 98.25 89 PHE A C 1
ATOM 647 O O . PHE A 1 89 ? -1.028 8.511 2.764 1.00 98.25 89 PHE A O 1
ATOM 654 N N . ALA A 1 90 ? 0.993 8.627 3.732 1.00 98.25 90 ALA A N 1
ATOM 655 C CA . ALA A 1 90 ? 0.478 8.883 5.077 1.00 98.25 90 ALA A CA 1
ATOM 656 C C . ALA A 1 90 ? -0.397 10.148 5.124 1.00 98.25 90 ALA A C 1
ATOM 658 O O . ALA A 1 90 ? -1.476 10.133 5.708 1.00 98.25 90 ALA A O 1
ATOM 659 N N . SER A 1 91 ? 0.031 11.223 4.455 1.00 98.44 91 SER A N 1
ATOM 660 C CA . SER A 1 91 ? -0.717 12.485 4.418 1.00 98.44 91 SER A CA 1
ATOM 661 C C . SER A 1 91 ? -2.079 12.335 3.731 1.00 98.44 91 SER A C 1
ATOM 663 O O . SER A 1 91 ? -3.055 12.901 4.210 1.00 98.44 91 SER A O 1
ATOM 665 N N . LEU A 1 92 ? -2.169 11.538 2.660 1.00 98.50 92 LEU A N 1
ATOM 666 C CA . LEU A 1 92 ? -3.444 11.214 2.013 1.00 98.50 92 LEU A CA 1
ATOM 667 C C . LEU A 1 92 ? -4.346 10.366 2.908 1.00 98.50 92 LEU A C 1
ATOM 669 O O . LEU A 1 92 ? -5.538 10.639 2.990 1.00 98.50 92 LEU A O 1
ATOM 673 N N . LEU A 1 93 ? -3.797 9.352 3.584 1.00 98.56 93 LEU A N 1
ATOM 674 C CA . LEU A 1 93 ? -4.577 8.516 4.502 1.00 98.56 93 LEU A CA 1
ATOM 675 C C . LEU A 1 93 ? -5.165 9.340 5.653 1.00 98.56 93 LEU A C 1
ATOM 677 O O . LEU A 1 93 ? -6.305 9.106 6.037 1.00 98.56 93 LEU A O 1
ATOM 681 N N . ALA A 1 94 ? -4.440 10.353 6.138 1.00 98.50 94 ALA A N 1
ATOM 682 C CA . ALA A 1 94 ? -4.930 11.257 7.177 1.00 98.50 94 ALA A CA 1
ATOM 683 C C . ALA A 1 94 ? -6.190 12.048 6.770 1.00 98.50 94 ALA A C 1
ATOM 685 O O . ALA A 1 94 ? -6.945 12.500 7.632 1.00 98.50 94 ALA A O 1
ATOM 686 N N . GLU A 1 95 ? -6.473 12.184 5.470 1.00 98.50 95 GLU A N 1
ATOM 687 C CA . GLU A 1 95 ? -7.706 12.813 4.984 1.00 98.50 95 GLU A CA 1
ATOM 688 C C . GLU A 1 95 ? -8.970 11.997 5.315 1.00 98.50 95 GLU A C 1
ATOM 690 O O . GLU A 1 95 ? -10.071 12.544 5.259 1.00 98.50 95 GLU A O 1
ATOM 695 N N . SER A 1 96 ? -8.847 10.724 5.722 1.00 97.81 96 SER A N 1
ATOM 696 C CA . SER A 1 96 ? -9.974 9.954 6.272 1.00 97.81 96 SER A CA 1
ATOM 697 C C . SER A 1 96 ? -10.386 10.405 7.681 1.00 97.81 96 SER A C 1
ATOM 699 O O . SER A 1 96 ? -11.371 9.904 8.218 1.00 97.81 96 SER A O 1
ATOM 701 N N . GLY A 1 97 ? -9.624 11.313 8.304 1.00 98.31 97 GLY A N 1
ATOM 702 C CA . GLY A 1 97 ? -9.807 11.742 9.692 1.00 98.31 97 GLY A CA 1
ATOM 703 C C . GLY A 1 97 ? -9.159 10.822 10.731 1.00 98.31 97 GLY A C 1
ATOM 704 O O . GLY A 1 97 ? -9.376 11.040 11.919 1.00 98.31 97 GLY A O 1
ATOM 705 N N . LEU A 1 98 ? -8.381 9.824 10.298 1.00 98.38 98 LEU A N 1
ATOM 706 C CA . LEU A 1 98 ? -7.616 8.917 11.160 1.00 98.38 98 LEU A CA 1
ATOM 707 C C . LEU A 1 98 ? -6.132 9.287 11.125 1.00 98.38 98 LEU A C 1
ATOM 709 O O . LEU A 1 98 ? -5.603 9.610 10.064 1.00 98.38 98 LEU A O 1
ATOM 713 N N . ASP A 1 99 ? -5.430 9.182 12.248 1.00 98.19 99 ASP A N 1
ATOM 714 C CA . ASP A 1 99 ? -3.976 9.339 12.269 1.00 98.19 99 ASP A CA 1
ATOM 715 C C . ASP A 1 99 ? -3.279 8.073 11.718 1.00 98.19 99 ASP A C 1
ATOM 717 O O . ASP A 1 99 ? -3.330 7.009 12.345 1.00 98.19 99 ASP A O 1
ATOM 721 N N . PRO A 1 100 ? -2.564 8.150 10.577 1.00 97.62 100 PRO A N 1
ATOM 722 C CA . PRO A 1 100 ? -1.897 6.997 9.973 1.00 97.62 100 PRO A CA 1
ATOM 723 C C . PRO A 1 100 ? -0.763 6.409 10.827 1.00 97.62 100 PRO A C 1
ATOM 725 O O . PRO A 1 100 ? -0.336 5.283 10.569 1.00 97.62 100 PRO A O 1
ATOM 728 N N . TRP A 1 101 ? -0.252 7.148 11.816 1.00 97.44 101 TRP A N 1
ATOM 729 C CA . TRP A 1 101 ? 0.824 6.687 12.696 1.00 97.44 101 TRP A CA 1
ATOM 730 C C . TRP A 1 101 ? 0.313 5.946 13.928 1.00 97.44 101 TRP A C 1
ATOM 732 O O . TRP A 1 101 ? 1.055 5.148 14.501 1.00 97.44 101 TRP A O 1
ATOM 742 N N . THR A 1 102 ? -0.922 6.208 14.356 1.00 97.62 102 THR A N 1
ATOM 743 C CA . THR A 1 102 ? -1.438 5.701 15.637 1.00 97.62 102 THR A CA 1
ATOM 744 C C . THR A 1 102 ? -2.736 4.914 15.502 1.00 97.62 102 THR A C 1
ATOM 746 O O . THR A 1 102 ? -2.950 3.973 16.266 1.00 97.62 102 THR A O 1
ATOM 749 N N . GLU A 1 103 ? -3.567 5.228 14.511 1.00 98.38 103 GLU A N 1
ATOM 750 C CA . GLU A 1 103 ? -4.877 4.608 14.303 1.00 98.38 103 GLU A CA 1
ATOM 751 C C . GLU A 1 103 ? -4.900 3.640 13.119 1.00 98.38 103 GLU A C 1
ATOM 753 O O . GLU A 1 103 ? -5.800 2.810 13.040 1.00 98.38 103 GLU A O 1
ATOM 758 N N . LEU A 1 104 ? -3.908 3.677 12.227 1.00 98.56 104 LEU A N 1
ATOM 759 C CA . LEU A 1 104 ? -3.764 2.729 11.120 1.00 98.56 104 LEU A CA 1
ATOM 760 C C . LEU A 1 104 ? -2.463 1.931 11.231 1.00 98.56 104 LEU A C 1
ATOM 762 O O . LEU A 1 104 ? -1.484 2.349 11.850 1.00 98.56 104 LEU A O 1
ATOM 766 N N . LYS A 1 105 ? -2.437 0.768 10.581 1.00 98.56 105 LYS A N 1
ATOM 767 C CA . LYS A 1 105 ? -1.236 -0.054 10.430 1.00 98.56 105 LYS A CA 1
ATOM 768 C C . LYS A 1 105 ? -0.730 0.082 9.000 1.00 98.56 105 LYS A C 1
ATOM 770 O O . LYS A 1 105 ? -1.155 -0.645 8.105 1.00 98.56 105 LYS A O 1
ATOM 775 N N . VAL A 1 106 ? 0.136 1.065 8.774 1.00 98.56 106 VAL A N 1
ATOM 776 C CA . VAL A 1 106 ? 0.622 1.405 7.430 1.00 98.56 106 VAL A CA 1
ATOM 777 C C . VAL A 1 106 ? 1.997 0.795 7.182 1.00 98.56 106 VAL A C 1
ATOM 779 O O . VAL A 1 106 ? 2.913 0.967 7.995 1.00 98.56 106 VAL A O 1
ATOM 782 N N . ALA A 1 107 ? 2.156 0.128 6.040 1.00 98.00 107 ALA A N 1
ATOM 783 C CA . ALA A 1 107 ? 3.420 -0.461 5.617 1.00 98.00 107 ALA A CA 1
ATOM 784 C C . ALA A 1 107 ? 3.674 -0.324 4.115 1.00 98.00 107 ALA A C 1
ATOM 786 O O . ALA A 1 107 ? 2.766 -0.147 3.307 1.00 98.00 107 ALA A O 1
ATOM 787 N N . HIS A 1 108 ? 4.944 -0.432 3.748 1.00 97.81 108 HIS A N 1
ATOM 788 C CA . HIS A 1 108 ? 5.400 -0.655 2.389 1.00 97.81 108 HIS A CA 1
ATOM 789 C C . HIS A 1 108 ? 5.964 -2.071 2.289 1.00 97.81 108 HIS A C 1
ATOM 791 O O . HIS A 1 108 ? 6.865 -2.423 3.052 1.00 97.81 108 HIS A O 1
ATOM 797 N N . SER A 1 109 ? 5.443 -2.863 1.359 1.00 94.38 109 SER A N 1
ATOM 798 C CA . SER A 1 109 ? 5.932 -4.213 1.066 1.00 94.38 109 SER A CA 1
ATOM 799 C C . SER A 1 109 ? 6.117 -4.323 -0.448 1.00 94.38 109 SER A C 1
ATOM 801 O O . SER A 1 109 ? 5.193 -4.722 -1.153 1.00 94.38 109 SER A O 1
ATOM 803 N N . PRO A 1 110 ? 7.236 -3.817 -0.998 1.00 88.75 110 PRO A N 1
ATOM 804 C CA . PRO A 1 110 ? 7.432 -3.780 -2.438 1.00 88.75 110 PRO A CA 1
ATOM 805 C C . PRO A 1 110 ? 7.462 -5.194 -3.009 1.00 88.75 110 PRO A C 1
ATOM 807 O O . PRO A 1 110 ? 8.198 -6.055 -2.524 1.00 88.75 110 PRO A O 1
ATOM 810 N N . GLU A 1 111 ? 6.705 -5.405 -4.080 1.00 83.75 111 GLU A N 1
ATOM 811 C CA . GLU A 1 111 ? 6.666 -6.693 -4.762 1.00 83.75 111 GLU A CA 1
ATOM 812 C C . GLU A 1 111 ? 7.813 -6.830 -5.777 1.00 83.75 111 GLU A C 1
ATOM 814 O O . GLU A 1 111 ? 8.208 -5.864 -6.440 1.00 83.75 111 GLU A 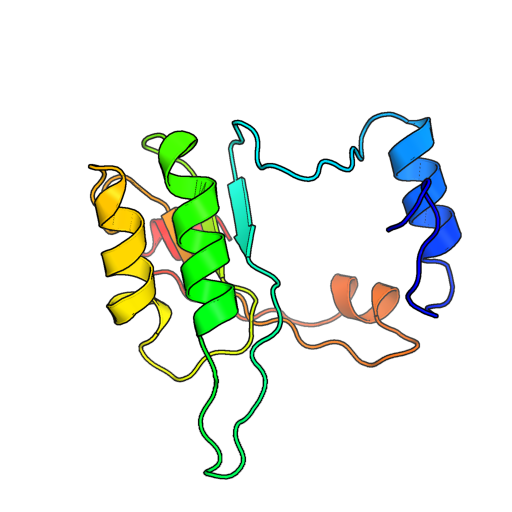O 1
ATOM 819 N N . ARG A 1 112 ? 8.354 -8.045 -5.916 1.00 76.00 112 ARG A N 1
ATOM 820 C CA . ARG A 1 112 ? 9.386 -8.387 -6.903 1.00 76.00 112 ARG A CA 1
ATOM 821 C C . ARG A 1 112 ? 9.009 -9.701 -7.564 1.00 76.00 112 ARG A C 1
ATOM 823 O O . ARG A 1 112 ? 9.287 -10.763 -7.019 1.00 76.00 112 ARG A O 1
ATOM 830 N N . VAL A 1 113 ? 8.440 -9.609 -8.762 1.00 76.56 113 VAL A N 1
ATOM 831 C CA . VAL A 1 113 ? 8.010 -10.785 -9.524 1.00 76.56 113 VAL A CA 1
ATOM 832 C C . VAL A 1 113 ? 8.638 -10.818 -10.910 1.00 76.56 113 VAL A C 1
ATOM 834 O O . VAL A 1 113 ? 8.710 -9.803 -11.610 1.00 76.56 113 VAL A O 1
ATOM 837 N N . LEU A 1 114 ? 9.067 -12.005 -11.323 1.00 78.94 114 LEU A N 1
ATOM 838 C CA . LEU A 1 114 ? 9.487 -12.312 -12.679 1.00 78.94 114 LEU A CA 1
ATOM 839 C C . LEU A 1 114 ? 8.283 -12.802 -13.507 1.00 78.94 114 LEU A C 1
ATOM 841 O O . LEU A 1 114 ? 7.668 -13.814 -13.158 1.00 78.94 114 LEU A O 1
ATOM 845 N N . PRO A 1 115 ? 7.945 -12.146 -14.634 1.00 81.12 115 PRO A N 1
ATOM 846 C CA . PRO A 1 115 ? 6.906 -12.639 -15.536 1.00 81.12 115 PRO A CA 1
ATOM 847 C C . PRO A 1 115 ? 7.175 -14.082 -15.990 1.00 81.12 115 PRO A C 1
ATOM 849 O O . PRO A 1 115 ? 8.288 -14.410 -16.406 1.00 81.12 115 PRO A O 1
ATOM 852 N N . GLY A 1 116 ? 6.157 -14.941 -15.931 1.00 85.06 116 GLY A N 1
ATOM 853 C CA . GLY A 1 116 ? 6.249 -16.370 -16.232 1.00 85.06 116 GLY A CA 1
ATOM 854 C C . GLY A 1 116 ? 6.552 -17.262 -15.022 1.00 85.06 116 GLY A C 1
ATOM 855 O O . GLY A 1 116 ? 6.512 -18.485 -15.173 1.00 85.06 116 GLY A O 1
ATOM 856 N N . ARG A 1 117 ? 6.875 -16.678 -13.858 1.00 87.19 117 ARG A N 1
ATOM 857 C CA . ARG A 1 117 ? 7.106 -17.378 -12.578 1.00 87.19 117 ARG A CA 1
ATOM 858 C C . ARG A 1 117 ? 6.516 -16.645 -11.371 1.00 87.19 117 ARG A C 1
ATOM 860 O O . ARG A 1 117 ? 6.913 -16.896 -10.236 1.00 87.19 117 ARG A O 1
ATOM 867 N N . ILE A 1 118 ? 5.557 -15.755 -11.602 1.00 88.06 118 ILE A N 1
ATOM 868 C CA . ILE A 1 118 ? 4.977 -14.874 -10.583 1.00 88.06 118 ILE A CA 1
ATOM 869 C C . ILE A 1 118 ? 4.437 -15.697 -9.408 1.00 88.06 118 ILE A C 1
ATOM 871 O O . ILE A 1 118 ? 4.701 -15.375 -8.255 1.00 88.06 118 ILE A O 1
ATOM 875 N N . LEU A 1 119 ? 3.707 -16.781 -9.688 1.00 87.25 119 LEU A N 1
ATOM 876 C CA . LEU A 1 119 ? 3.081 -17.596 -8.640 1.00 87.25 119 LEU A CA 1
ATOM 877 C C . LEU A 1 119 ? 4.087 -18.357 -7.769 1.00 87.25 119 LEU A C 1
ATOM 879 O O . LEU A 1 119 ? 3.837 -18.545 -6.582 1.00 87.25 119 LEU A O 1
ATOM 883 N N . GLU A 1 120 ? 5.188 -18.825 -8.359 1.00 86.56 120 GLU A N 1
ATOM 884 C CA . GLU A 1 120 ? 6.254 -19.520 -7.630 1.00 86.56 120 GLU A CA 1
ATOM 885 C C . GLU A 1 120 ? 6.990 -18.525 -6.726 1.00 86.56 120 GLU A C 1
ATOM 887 O O . GLU A 1 120 ? 7.115 -18.746 -5.522 1.00 86.56 120 GLU A O 1
ATOM 892 N N . GLU A 1 121 ? 7.383 -17.384 -7.296 1.00 85.44 121 GLU A N 1
ATOM 893 C CA . GLU A 1 121 ? 8.158 -16.357 -6.603 1.00 85.44 121 GLU A CA 1
ATOM 894 C C . GLU A 1 121 ? 7.393 -15.693 -5.459 1.00 85.44 121 GLU A C 1
ATOM 896 O O . GLU A 1 121 ? 7.982 -15.463 -4.406 1.00 85.44 121 GLU A O 1
ATOM 901 N N . LEU A 1 122 ? 6.083 -15.466 -5.612 1.00 85.38 122 LEU A N 1
ATOM 902 C CA . LEU A 1 122 ? 5.236 -14.931 -4.540 1.00 85.38 122 LEU A CA 1
ATOM 903 C C . LEU A 1 122 ? 5.250 -15.797 -3.269 1.00 85.38 122 LEU A C 1
ATOM 905 O O . LEU A 1 122 ? 4.974 -15.290 -2.185 1.00 85.38 122 LEU A O 1
ATOM 909 N N . VAL A 1 123 ? 5.536 -17.098 -3.389 1.00 86.50 123 VAL A N 1
ATOM 910 C CA . VAL A 1 123 ? 5.588 -18.026 -2.249 1.00 86.50 123 VAL A CA 1
ATOM 911 C C . VAL A 1 123 ? 7.016 -18.227 -1.747 1.00 86.50 123 VAL A C 1
ATOM 913 O O . VAL A 1 123 ? 7.219 -18.385 -0.544 1.00 86.50 123 VAL A O 1
ATOM 916 N N . SER A 1 124 ? 7.999 -18.278 -2.648 1.00 85.25 124 SER A N 1
ATOM 917 C CA . SER A 1 124 ? 9.367 -18.677 -2.305 1.00 85.25 124 SER A CA 1
ATOM 918 C C . SER A 1 124 ? 10.312 -17.524 -1.985 1.00 85.25 124 SER A C 1
ATOM 920 O O . SER A 1 124 ? 11.348 -17.769 -1.368 1.00 85.25 124 SER A O 1
ATOM 922 N N . ASN A 1 125 ? 10.025 -16.304 -2.445 1.00 84.44 125 ASN A N 1
ATOM 923 C CA . ASN A 1 125 ? 10.950 -15.188 -2.278 1.00 84.44 125 ASN A CA 1
ATOM 924 C C . ASN A 1 125 ? 10.850 -14.572 -0.884 1.00 84.44 125 ASN A C 1
ATOM 926 O O . ASN A 1 125 ? 9.764 -14.348 -0.351 1.00 84.44 125 ASN A O 1
ATOM 930 N N . ASP A 1 126 ? 12.011 -14.210 -0.338 1.00 87.06 126 ASP A N 1
ATOM 931 C CA . ASP A 1 126 ? 12.071 -13.361 0.843 1.00 87.06 126 ASP A CA 1
ATOM 932 C C . ASP A 1 126 ? 11.417 -12.010 0.539 1.00 87.06 126 ASP A C 1
ATOM 934 O O . ASP A 1 126 ? 11.746 -11.341 -0.450 1.00 87.06 126 ASP A O 1
ATOM 938 N N . ARG A 1 127 ? 10.515 -11.589 1.427 1.00 88.19 127 ARG A N 1
ATOM 939 C CA . ARG A 1 127 ? 9.810 -10.314 1.323 1.00 88.19 127 ARG A CA 1
ATOM 940 C C . ARG A 1 127 ? 10.362 -9.315 2.327 1.00 88.19 127 ARG A C 1
ATOM 942 O O . ARG A 1 127 ? 10.580 -9.636 3.494 1.00 88.19 127 ARG A O 1
ATOM 949 N N . VAL A 1 128 ? 10.577 -8.085 1.870 1.00 91.06 128 VAL A N 1
ATOM 950 C CA . VAL A 1 128 ? 10.941 -6.967 2.743 1.00 91.06 128 VAL A CA 1
ATOM 951 C C . VAL A 1 128 ? 9.684 -6.165 3.033 1.00 91.06 128 VAL A C 1
ATOM 953 O O . VAL A 1 128 ? 9.017 -5.714 2.109 1.00 91.06 128 VAL A O 1
ATOM 956 N N . THR A 1 129 ? 9.411 -5.931 4.312 1.00 93.00 129 THR A N 1
ATOM 957 C CA . THR A 1 129 ? 8.282 -5.116 4.762 1.00 93.00 129 THR A CA 1
ATOM 958 C C . THR A 1 129 ? 8.787 -4.024 5.700 1.00 93.00 129 THR A C 1
ATOM 960 O O . THR A 1 129 ? 9.542 -4.289 6.636 1.00 93.00 129 THR A O 1
ATOM 963 N N . GLY A 1 130 ? 8.380 -2.780 5.445 1.00 95.88 130 GLY A N 1
ATOM 964 C CA . GLY A 1 130 ? 8.706 -1.615 6.266 1.00 95.88 130 GLY A CA 1
ATOM 965 C C . GLY A 1 130 ? 7.448 -0.874 6.704 1.00 95.88 130 GLY A C 1
ATOM 966 O O . GLY A 1 130 ? 6.747 -0.301 5.874 1.00 95.88 130 GLY A O 1
ATOM 967 N N . GLY A 1 131 ? 7.166 -0.866 8.005 1.00 96.88 131 GLY A N 1
ATOM 968 C CA . GLY A 1 131 ? 6.048 -0.125 8.595 1.00 96.88 131 GLY A CA 1
ATOM 969 C C . GLY A 1 131 ? 6.398 1.317 8.957 1.00 96.88 131 GLY A C 1
ATOM 970 O O . GLY A 1 131 ? 7.552 1.611 9.269 1.00 96.88 131 GLY A O 1
ATOM 971 N N . LEU A 1 132 ? 5.394 2.202 9.002 1.00 97.12 132 LEU A N 1
ATOM 972 C CA . LEU A 1 132 ? 5.539 3.511 9.667 1.00 97.12 132 LEU A CA 1
ATOM 973 C C . LEU A 1 132 ? 5.809 3.341 11.168 1.00 97.12 132 LEU A C 1
ATOM 975 O O . LEU A 1 132 ? 6.556 4.105 11.775 1.00 97.12 132 LEU A O 1
ATOM 979 N N . THR A 1 133 ? 5.228 2.295 11.753 1.00 97.38 133 THR A N 1
ATOM 980 C CA . THR A 1 133 ? 5.449 1.866 13.134 1.00 97.38 133 THR A CA 1
ATOM 981 C C . THR A 1 133 ? 5.783 0.374 13.179 1.00 97.38 133 THR A C 1
ATOM 983 O O . THR A 1 133 ? 5.501 -0.347 12.215 1.00 97.38 133 THR A O 1
ATOM 986 N N . PRO A 1 134 ? 6.325 -0.142 14.301 1.00 97.25 134 PRO A N 1
ATOM 987 C CA . PRO A 1 134 ? 6.506 -1.582 14.483 1.00 97.25 134 PRO A CA 1
ATOM 988 C C . PRO A 1 134 ? 5.208 -2.380 14.305 1.00 97.25 134 PRO A C 1
ATOM 990 O O . PRO A 1 134 ? 5.232 -3.469 13.741 1.00 97.25 134 PRO A O 1
ATOM 993 N N . ALA A 1 135 ? 4.066 -1.823 14.727 1.00 95.44 135 ALA A N 1
ATOM 994 C CA . ALA A 1 135 ? 2.761 -2.450 14.529 1.00 95.44 135 ALA A CA 1
ATOM 995 C C . ALA A 1 135 ? 2.387 -2.539 13.042 1.00 95.44 135 ALA A C 1
ATOM 997 O O . ALA A 1 135 ? 1.914 -3.585 12.608 1.00 95.44 135 ALA A O 1
ATOM 998 N N . GLY A 1 136 ? 2.653 -1.481 12.264 1.00 94.12 136 GLY A N 1
ATOM 999 C CA . GLY A 1 136 ? 2.495 -1.498 10.807 1.00 94.12 136 GLY A CA 1
ATOM 1000 C C . GLY A 1 136 ? 3.394 -2.532 10.129 1.00 94.12 136 GLY A C 1
ATOM 1001 O O . GLY A 1 136 ? 2.943 -3.256 9.249 1.00 94.12 136 GLY A O 1
ATOM 1002 N N . ALA A 1 137 ? 4.649 -2.654 10.574 1.00 94.50 137 ALA A N 1
ATOM 1003 C CA . ALA A 1 137 ? 5.584 -3.636 10.026 1.00 94.50 137 ALA A CA 1
ATOM 1004 C C . ALA A 1 137 ? 5.154 -5.080 10.334 1.00 94.50 137 ALA A C 1
ATOM 1006 O O . ALA A 1 137 ? 5.285 -5.948 9.484 1.00 94.50 137 ALA A O 1
ATOM 1007 N N . GLN A 1 138 ? 4.626 -5.332 11.534 1.00 94.75 138 GLN A N 1
ATOM 1008 C CA . GLN A 1 138 ? 4.203 -6.663 11.978 1.00 94.75 138 GLN A CA 1
ATOM 1009 C C . GLN A 1 138 ? 2.892 -7.140 11.333 1.00 94.75 138 GLN A C 1
ATOM 1011 O O . GLN A 1 138 ? 2.630 -8.343 11.305 1.00 94.75 138 GLN A O 1
ATOM 1016 N N . SER A 1 139 ? 2.044 -6.214 10.883 1.00 91.12 139 SER A N 1
ATOM 1017 C CA . SER A 1 139 ? 0.753 -6.528 10.259 1.00 91.12 139 SER A CA 1
ATOM 1018 C C . SER A 1 139 ? 0.820 -6.837 8.766 1.00 91.12 139 SER A C 1
ATOM 1020 O O . SER A 1 139 ? -0.202 -7.222 8.200 1.00 91.12 139 SER A O 1
ATOM 1022 N N . ALA A 1 140 ? 1.969 -6.593 8.140 1.00 82.75 140 ALA A N 1
ATOM 1023 C CA . ALA A 1 140 ? 2.173 -6.681 6.700 1.00 82.75 140 ALA A CA 1
ATOM 1024 C C . ALA A 1 140 ? 3.078 -7.853 6.303 1.00 82.75 140 ALA A C 1
ATOM 1026 O O . ALA A 1 140 ? 3.737 -8.434 7.194 1.00 82.75 140 ALA A O 1
#

pLDDT: mean 92.51, std 7.92, range [57.0, 98.75]

Secondary structure (DSSP, 8-state):
-BTTB--S--TTHHHHHHHHHHTTS----SS----SEEEE----PBPTTS-B--HHHHHHHHHHGGG--TT-EEEE-S---TTTIIIIIHHHHGGGTS-TTTTSEEEE------TT-HHHHHHHS----EESSHHHHHT-

Sequence (140 aa):
MRNGEVHIQEPGLNTLVQAGLNSGKLKVAEQPEAADAFIIAVPTPISPDKRADLGYVESAARAILPYLQAGNTVILESTVPPGTTAGMFASLLAESGLDPWTELKVAHSPERVLPGRILEELVSNDRVTGGLTPAGAQSA

Foldseek 3Di:
DPPQDDPADAPCPSVVSVVCVVVVVDDDDPADAADLEAEAAWEQDQDPVRATRCVSVLVSLLRCLCRDFFNGAYEYQYDHDPPCQVPVSQVSNCVSVDRCLHRYLYKYWHDDADGHCRPVCVPPPDIDMGTSDPSSRVVD